Protein AF-A0A822D680-F1 (afdb_monomer_lite)

Sequence (109 aa):
TTGKYYCGGKLDGSQCQCCNDRCGPSTGCNCSGCMLLDVQKRQLPRGWLVNREGASARRSRVDPTKFYCGRIIMTREKQIHGYCGPTNGEQCIACQKLSEQQSRRYGEI

Secondary structure (DSSP, 8-state):
-------SSBPPSSPPTTS-SBBSTTT-B--HHHHHHHHHHTTPPTTEEE-TTS-EEEEPSS-TT-EE---EEE-TTS--EEESSTTT-PPPHHHHHHHHHIIIIITT-

pLDDT: mean 85.69, std 12.04, range [48.78, 97.38]

Radius of gyration: 13.47 Å; chains: 1; bounding box: 30×29×34 Å

Structure (mmCIF, N/CA/C/O backbone):
data_AF-A0A822D680-F1
#
_entry.id   AF-A0A822D680-F1
#
loop_
_atom_site.group_PDB
_atom_site.id
_atom_site.type_symbol
_atom_site.label_atom_id
_atom_site.label_alt_id
_atom_site.label_comp_id
_atom_site.label_asym_id
_atom_site.label_entity_id
_atom_site.label_seq_id
_atom_site.pdbx_PDB_ins_code
_atom_site.Cartn_x
_atom_site.Cartn_y
_atom_site.Cartn_z
_atom_site.occupancy
_atom_site.B_iso_or_equiv
_atom_site.auth_seq_id
_atom_site.auth_comp_id
_atom_site.auth_asym_id
_atom_site.auth_atom_id
_atom_site.pdbx_PDB_model_num
ATOM 1 N N . THR A 1 1 ? -14.815 1.890 -7.991 1.00 67.88 1 THR A N 1
ATOM 2 C CA . THR A 1 1 ? -14.228 2.179 -6.659 1.00 67.88 1 THR A CA 1
ATOM 3 C C . THR A 1 1 ? -12.911 1.419 -6.537 1.00 67.88 1 THR A C 1
ATOM 5 O O . THR A 1 1 ? -12.748 0.436 -7.244 1.00 67.88 1 THR A O 1
ATOM 8 N N . THR A 1 2 ? -11.949 1.849 -5.709 1.00 83.38 2 THR A N 1
ATOM 9 C CA . THR A 1 2 ? -10.629 1.172 -5.574 1.00 83.38 2 THR A CA 1
ATOM 10 C C . THR A 1 2 ? -10.678 -0.107 -4.725 1.00 83.38 2 THR A C 1
ATOM 12 O O . THR A 1 2 ? -9.690 -0.824 -4.612 1.00 83.38 2 THR A O 1
ATOM 15 N N . GLY A 1 3 ? -11.813 -0.385 -4.075 1.00 89.31 3 GLY A N 1
ATOM 16 C CA . GLY A 1 3 ? -11.975 -1.527 -3.170 1.00 89.31 3 GLY A CA 1
ATOM 17 C C . GLY A 1 3 ? -11.197 -1.412 -1.855 1.00 89.31 3 GLY A C 1
ATOM 18 O O . GLY A 1 3 ? -11.096 -2.400 -1.134 1.00 89.31 3 GLY A O 1
ATOM 19 N N . LYS A 1 4 ? -10.607 -0.252 -1.541 1.00 92.38 4 LYS A N 1
ATOM 20 C CA . LYS A 1 4 ? -9.924 -0.026 -0.260 1.00 92.38 4 LYS A CA 1
ATOM 21 C C . LYS A 1 4 ? -10.909 0.224 0.879 1.00 92.38 4 LYS A C 1
ATOM 23 O O . LYS A 1 4 ? -11.936 0.872 0.672 1.00 92.38 4 LYS A O 1
ATOM 28 N N . TYR A 1 5 ? -10.556 -0.224 2.081 1.00 94.88 5 TYR A N 1
ATOM 29 C CA . TYR A 1 5 ? -11.287 0.115 3.307 1.00 94.88 5 TYR A CA 1
ATOM 30 C C . TYR A 1 5 ? -10.956 1.527 3.781 1.00 94.88 5 TYR A C 1
ATOM 32 O O . TYR A 1 5 ? -9.806 1.946 3.708 1.00 94.88 5 TYR A O 1
ATOM 40 N N . TYR A 1 6 ? -11.939 2.251 4.318 1.00 94.12 6 TYR A N 1
ATOM 41 C CA . TYR A 1 6 ? -11.739 3.555 4.952 1.00 94.12 6 TYR A CA 1
ATOM 42 C C . TYR A 1 6 ? -12.731 3.737 6.103 1.00 94.12 6 TYR A C 1
ATOM 44 O O . TYR A 1 6 ? -13.912 3.454 5.932 1.00 94.12 6 TYR A O 1
ATOM 52 N N . CYS A 1 7 ? -12.273 4.244 7.249 1.00 94.56 7 CYS A N 1
ATOM 53 C CA . CYS A 1 7 ? -13.131 4.454 8.422 1.00 94.56 7 CYS A CA 1
ATOM 54 C C . CYS A 1 7 ? -13.615 5.902 8.606 1.00 94.56 7 CYS A C 1
ATOM 56 O O . CYS A 1 7 ? -14.403 6.167 9.506 1.00 94.56 7 CY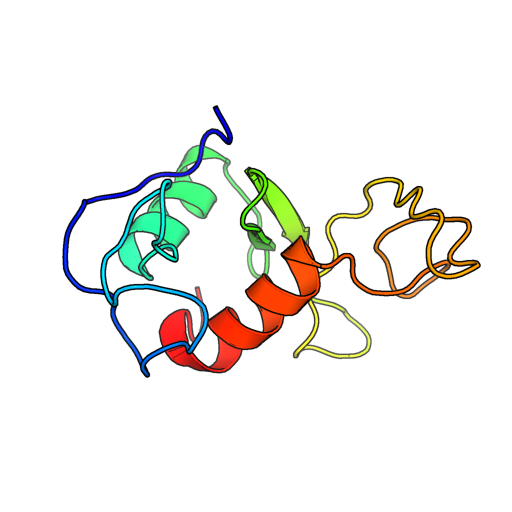S A O 1
ATOM 58 N N . GLY A 1 8 ? -13.108 6.866 7.829 1.00 92.31 8 GLY A N 1
ATOM 59 C CA . GLY A 1 8 ? -13.423 8.290 8.003 1.00 92.31 8 GLY A CA 1
ATOM 60 C C . GLY A 1 8 ? -12.768 8.953 9.222 1.00 92.31 8 GLY A C 1
ATOM 61 O O . GLY A 1 8 ? -12.851 10.175 9.352 1.00 92.31 8 GLY A O 1
ATOM 62 N N . GLY A 1 9 ? -12.120 8.183 10.104 1.00 92.12 9 GLY A N 1
ATOM 63 C CA . GLY A 1 9 ? -11.428 8.663 11.303 1.00 92.12 9 GLY A CA 1
ATOM 64 C C . GLY A 1 9 ? -10.125 9.412 11.007 1.00 92.12 9 GLY A C 1
ATOM 65 O O . GLY A 1 9 ? -9.728 9.560 9.851 1.00 92.12 9 GLY A O 1
ATOM 66 N N . LYS A 1 10 ? -9.455 9.891 12.060 1.00 91.12 10 LYS A N 1
ATOM 67 C CA . LYS A 1 10 ? -8.136 10.533 11.950 1.00 91.12 10 LYS A CA 1
ATOM 68 C C . LYS A 1 10 ? -7.084 9.514 11.492 1.00 91.12 10 LYS A C 1
ATOM 70 O O . LYS A 1 10 ? -7.173 8.341 11.854 1.00 91.12 10 LYS A O 1
ATOM 75 N N . LEU A 1 11 ? -6.119 9.942 10.680 1.00 90.25 11 LEU A N 1
ATOM 76 C CA . LEU A 1 11 ? -4.981 9.097 10.325 1.00 90.25 11 LEU A CA 1
ATOM 77 C C . LEU A 1 11 ? -4.079 8.873 11.541 1.00 90.25 11 LEU A C 1
ATOM 79 O O . LEU A 1 11 ? -3.864 9.762 12.360 1.00 90.25 11 LEU A O 1
ATOM 83 N N . ASP A 1 12 ? -3.544 7.664 11.630 1.00 88.06 12 ASP A N 1
ATOM 84 C CA . ASP A 1 12 ? -2.450 7.308 12.521 1.00 88.06 12 ASP A CA 1
ATOM 85 C C . ASP A 1 12 ? -1.093 7.627 11.866 1.00 88.06 12 ASP A C 1
ATOM 87 O O . ASP A 1 12 ? -0.975 7.745 10.640 1.00 88.06 12 ASP A O 1
ATOM 91 N N . GLY A 1 13 ? -0.056 7.803 12.685 1.00 81.62 13 GLY A N 1
ATOM 92 C CA . GLY A 1 13 ? 1.286 8.167 12.223 1.00 81.62 13 GLY A CA 1
ATOM 93 C C . GLY A 1 13 ? 1.462 9.652 11.890 1.00 81.62 13 GLY A C 1
ATOM 94 O O . GLY A 1 13 ? 0.628 10.496 12.218 1.00 81.62 13 GLY A O 1
ATOM 95 N N . SER A 1 14 ? 2.589 9.989 11.258 1.00 79.19 14 SER A N 1
ATOM 96 C CA . SER A 1 14 ? 2.908 11.384 10.934 1.00 79.19 14 SER A CA 1
ATOM 97 C C . SER A 1 14 ? 2.040 11.935 9.799 1.00 79.19 14 SER A C 1
ATOM 99 O O . SER A 1 14 ? 1.635 11.216 8.873 1.00 79.19 14 SER A O 1
ATOM 101 N N . GLN A 1 15 ? 1.761 13.241 9.863 1.00 73.94 15 GLN A N 1
ATOM 102 C CA . GLN A 1 15 ? 0.972 13.919 8.842 1.00 73.94 15 GLN A CA 1
ATOM 103 C C . GLN A 1 15 ? 1.656 13.823 7.476 1.00 73.94 15 GLN A C 1
ATOM 105 O O . GLN A 1 15 ? 2.862 14.027 7.308 1.00 73.94 15 GLN A O 1
ATOM 110 N N . CYS A 1 16 ? 0.850 13.481 6.477 1.00 75.56 16 CYS A N 1
ATOM 111 C CA . CYS A 1 16 ? 1.276 13.426 5.095 1.00 75.56 16 CYS A CA 1
ATOM 112 C C . CYS A 1 16 ? 0.854 14.722 4.397 1.00 75.56 16 CYS A C 1
ATOM 114 O O . CYS A 1 16 ? -0.284 15.148 4.545 1.00 75.56 16 CYS A O 1
ATOM 116 N N . GLN A 1 17 ? 1.716 15.324 3.575 1.00 78.94 17 GLN A N 1
ATOM 117 C CA . GLN A 1 17 ? 1.358 16.548 2.833 1.00 78.94 17 GLN A CA 1
ATOM 118 C C . GLN A 1 17 ? 0.370 16.305 1.676 1.00 78.94 17 GLN A C 1
ATOM 120 O O . GLN A 1 17 ? 0.037 17.222 0.938 1.00 78.94 17 GLN A O 1
ATOM 125 N N . CYS A 1 18 ? -0.093 15.067 1.483 1.00 77.12 18 CYS A N 1
ATOM 126 C CA . CYS A 1 18 ? -1.028 14.715 0.413 1.00 77.12 18 CYS A CA 1
ATOM 127 C C . CYS A 1 18 ? -2.427 14.346 0.908 1.00 77.12 18 CYS A C 1
ATOM 129 O O . CYS A 1 18 ? -3.214 13.814 0.127 1.00 77.12 18 CYS A O 1
ATOM 131 N N . CYS A 1 19 ? -2.722 14.581 2.191 1.00 82.69 19 CYS A N 1
ATOM 132 C CA . CYS A 1 19 ? -3.992 14.220 2.798 1.00 82.69 19 CYS A CA 1
ATOM 133 C C . CYS A 1 19 ? -4.472 15.236 3.840 1.00 82.69 19 CYS A C 1
ATOM 135 O O . CYS A 1 19 ? -3.666 15.910 4.470 1.00 82.69 19 CYS A O 1
ATOM 137 N N . ASN A 1 20 ? -5.784 15.305 4.073 1.00 85.69 20 ASN A N 1
ATOM 138 C CA . ASN A 1 20 ? -6.407 16.173 5.087 1.00 85.69 20 ASN A CA 1
ATOM 139 C C . ASN A 1 20 ? -6.438 15.550 6.500 1.00 85.69 20 ASN A C 1
ATOM 141 O O . ASN A 1 20 ? -7.380 15.772 7.258 1.00 85.69 20 ASN A O 1
ATOM 145 N N . ASP A 1 21 ? -5.450 14.714 6.825 1.00 87.56 21 ASP A N 1
ATOM 146 C CA . ASP A 1 21 ? -5.335 13.992 8.103 1.00 87.56 21 ASP A CA 1
ATOM 147 C C . ASP A 1 21 ? -6.505 13.038 8.446 1.00 87.56 21 ASP A C 1
ATOM 149 O O . ASP A 1 21 ? -6.636 12.571 9.578 1.00 87.56 21 ASP A O 1
ATOM 153 N N . ARG A 1 22 ? -7.363 12.700 7.469 1.00 91.62 22 ARG A N 1
ATOM 154 C CA . ARG A 1 22 ? -8.463 11.733 7.634 1.00 91.62 22 ARG A CA 1
ATOM 155 C C . ARG A 1 22 ? -8.293 10.502 6.754 1.00 91.62 22 ARG A C 1
ATOM 157 O O . ARG A 1 22 ? -7.735 10.564 5.661 1.00 91.62 22 ARG A O 1
ATOM 164 N N . CYS A 1 23 ? -8.797 9.369 7.230 1.00 92.81 23 CYS A N 1
ATOM 165 C CA . CYS A 1 23 ? -8.833 8.120 6.488 1.00 92.81 23 CYS A CA 1
ATOM 166 C C . CYS A 1 23 ? -10.006 8.122 5.498 1.00 92.81 23 CYS A C 1
ATOM 168 O O . CYS A 1 23 ? -11.146 7.916 5.911 1.00 92.81 23 CYS A O 1
ATOM 170 N N . GLY A 1 24 ? -9.767 8.305 4.197 1.00 90.00 24 GLY A N 1
ATOM 171 C CA . GLY A 1 24 ? -10.866 8.392 3.225 1.00 90.00 24 GLY A CA 1
ATOM 172 C C . GLY A 1 24 ? -10.443 8.438 1.753 1.00 90.00 24 GLY A C 1
ATOM 173 O O . GLY A 1 24 ? -9.311 8.789 1.458 1.00 90.00 24 GLY A O 1
ATOM 174 N N . PRO A 1 25 ? -11.339 8.115 0.806 1.00 81.75 25 PRO A N 1
ATOM 175 C CA . PRO A 1 25 ? -11.004 8.003 -0.618 1.00 81.75 25 PRO A CA 1
ATOM 176 C C . PRO A 1 25 ? -10.861 9.346 -1.355 1.00 81.75 25 PRO A C 1
ATOM 178 O O . PRO A 1 25 ? -10.202 9.401 -2.388 1.00 81.75 25 PRO A O 1
ATOM 181 N N . SER A 1 26 ? -11.489 10.414 -0.860 1.00 71.19 26 SER A N 1
ATOM 182 C CA . SER A 1 26 ? -11.571 11.718 -1.535 1.00 71.19 26 SER A CA 1
ATOM 183 C C . SER A 1 26 ? -10.296 12.548 -1.382 1.00 71.19 26 SER A C 1
ATOM 185 O O . SER A 1 26 ? -9.827 13.152 -2.341 1.00 71.19 26 SER A O 1
ATOM 187 N N . THR A 1 27 ? -9.718 12.557 -0.185 1.00 65.31 27 THR A N 1
ATOM 188 C CA . THR A 1 27 ? -8.527 13.356 0.159 1.00 65.31 27 THR A CA 1
ATOM 189 C C . THR A 1 27 ? -7.665 12.680 1.226 1.00 65.31 27 THR A C 1
ATOM 191 O O . THR A 1 27 ? -6.728 13.280 1.742 1.00 65.31 27 THR A O 1
ATOM 194 N N . GLY A 1 28 ? -7.983 11.440 1.595 1.00 68.06 28 GLY A N 1
ATOM 195 C CA . GLY A 1 28 ? -7.377 10.747 2.718 1.00 68.06 28 GLY A CA 1
ATOM 196 C C . GLY A 1 28 ? -6.412 9.646 2.298 1.00 68.06 28 GLY A C 1
ATOM 197 O O . GLY A 1 28 ? -6.567 8.975 1.278 1.00 68.06 28 GLY A O 1
ATOM 198 N N . CYS A 1 29 ? -5.397 9.415 3.124 1.00 87.44 29 CYS A N 1
ATOM 199 C CA . CYS A 1 29 ? -4.686 8.144 3.067 1.00 87.44 29 CYS A CA 1
ATOM 200 C C . CYS A 1 29 ? -5.543 7.051 3.705 1.00 87.44 29 CYS A C 1
ATOM 202 O O . CYS A 1 29 ? -6.633 7.291 4.218 1.00 87.44 29 CYS A O 1
ATOM 204 N N . ASN A 1 30 ? -5.038 5.829 3.689 1.00 92.12 30 ASN A N 1
ATOM 205 C CA . ASN A 1 30 ? -5.586 4.775 4.514 1.00 92.12 30 ASN A CA 1
ATOM 206 C C . ASN A 1 30 ? -4.925 4.811 5.901 1.00 92.12 30 ASN A C 1
ATOM 208 O O . ASN A 1 30 ? -3.722 5.069 5.970 1.00 92.12 30 ASN A O 1
ATOM 212 N N . CYS A 1 31 ? -5.679 4.596 6.985 1.00 93.56 31 CYS A N 1
ATOM 213 C CA . CYS A 1 31 ? -5.077 4.376 8.306 1.00 93.56 31 CYS A CA 1
ATOM 214 C C . CYS A 1 31 ? -4.495 2.956 8.407 1.00 93.56 31 CYS A C 1
ATOM 216 O O . CYS A 1 31 ? -4.820 2.099 7.580 1.00 93.56 31 CYS A O 1
ATOM 218 N N . SER A 1 32 ? -3.658 2.689 9.411 1.00 94.38 32 SER A N 1
ATOM 219 C CA . SER A 1 32 ? -3.037 1.372 9.608 1.00 94.38 32 SER A CA 1
ATOM 220 C C . SER A 1 32 ? -4.081 0.267 9.817 1.00 94.38 32 SER A C 1
ATOM 222 O O . SER A 1 32 ? -4.011 -0.770 9.162 1.00 94.38 32 SER A O 1
ATOM 224 N N . GLY A 1 33 ? -5.136 0.525 10.598 1.00 95.50 33 GLY A N 1
ATOM 225 C CA . GLY A 1 33 ? -6.220 -0.440 10.815 1.00 95.50 33 GLY A CA 1
ATOM 226 C C . GLY A 1 33 ? -6.996 -0.784 9.539 1.00 95.50 33 GLY A C 1
ATOM 227 O O . GLY A 1 33 ? -7.306 -1.945 9.283 1.00 95.50 33 GLY A O 1
ATOM 228 N N . CYS A 1 34 ? -7.265 0.202 8.682 1.00 95.94 34 CYS A N 1
ATOM 229 C CA . CYS A 1 34 ? -7.922 -0.065 7.403 1.00 95.94 34 CYS A CA 1
ATOM 230 C C . CYS A 1 34 ? -6.970 -0.715 6.380 1.00 95.94 34 CYS A C 1
ATOM 232 O O . CYS A 1 34 ? -7.432 -1.508 5.560 1.00 95.94 34 CYS A O 1
ATOM 234 N N . MET A 1 35 ? -5.658 -0.457 6.459 1.00 96.12 35 MET A N 1
ATOM 235 C CA . MET A 1 35 ? -4.662 -1.192 5.672 1.00 96.12 35 MET A CA 1
ATOM 236 C C . MET A 1 35 ? -4.603 -2.663 6.098 1.00 96.12 35 MET A C 1
ATOM 238 O O . MET A 1 35 ? -4.556 -3.551 5.250 1.00 96.12 35 MET A O 1
ATOM 242 N N . LEU A 1 36 ? -4.671 -2.940 7.402 1.00 96.12 36 LEU A N 1
ATOM 243 C CA . LEU A 1 36 ? -4.744 -4.304 7.919 1.00 96.12 36 LEU A CA 1
ATOM 244 C C . LEU A 1 36 ? -5.995 -5.031 7.404 1.00 96.12 36 LEU A C 1
ATOM 246 O O . LEU A 1 36 ? -5.894 -6.169 6.949 1.00 96.12 36 LEU A O 1
ATOM 250 N N . LEU A 1 37 ? -7.157 -4.368 7.391 1.00 96.62 37 LEU A N 1
ATOM 251 C CA . LEU A 1 37 ? -8.371 -4.924 6.780 1.00 96.62 37 LEU A CA 1
ATOM 252 C C . LEU A 1 37 ? -8.188 -5.196 5.284 1.00 96.62 37 LEU A C 1
ATOM 254 O O . LEU A 1 37 ? -8.624 -6.237 4.791 1.00 96.62 37 LEU A O 1
ATOM 258 N N . ASP A 1 38 ? -7.522 -4.291 4.562 1.00 96.75 38 ASP A N 1
ATOM 259 C CA . ASP A 1 38 ? -7.212 -4.472 3.147 1.00 96.75 38 ASP A CA 1
ATOM 260 C C . ASP A 1 38 ? -6.376 -5.735 2.899 1.00 96.75 38 ASP A C 1
ATOM 262 O O . ASP A 1 38 ? -6.690 -6.484 1.969 1.00 96.75 38 ASP A O 1
ATOM 266 N N . VAL A 1 39 ? -5.353 -5.969 3.729 1.00 96.94 39 VAL A N 1
ATOM 267 C CA . VAL A 1 39 ? -4.474 -7.149 3.696 1.00 96.94 39 VAL A CA 1
ATOM 268 C C . VAL A 1 39 ? -5.247 -8.419 4.047 1.00 96.94 39 VAL A C 1
ATOM 270 O O . VAL A 1 39 ? -5.213 -9.383 3.284 1.00 96.94 39 VAL A O 1
ATOM 273 N N . GLN A 1 40 ? -5.996 -8.411 5.152 1.00 96.75 40 GLN A N 1
ATOM 274 C CA . GLN A 1 40 ? -6.739 -9.575 5.642 1.00 96.75 40 GLN A CA 1
ATOM 275 C C . GLN A 1 40 ? -7.834 -10.015 4.669 1.00 96.75 40 GLN A C 1
ATOM 277 O O . GLN A 1 40 ? -7.939 -11.192 4.336 1.00 96.75 40 GLN A O 1
ATOM 282 N N . LYS A 1 41 ? -8.645 -9.077 4.168 1.00 97.38 41 LYS A N 1
ATOM 283 C CA . LYS A 1 41 ? -9.779 -9.400 3.288 1.00 97.38 41 LYS A CA 1
ATOM 284 C C . LYS A 1 41 ? -9.342 -9.867 1.905 1.00 97.38 41 LYS A C 1
ATOM 286 O O . LYS A 1 41 ? -10.064 -10.628 1.270 1.00 97.38 41 LYS A O 1
ATOM 291 N N . ARG A 1 42 ? -8.157 -9.446 1.459 1.00 95.94 42 ARG A N 1
ATOM 292 C CA . ARG A 1 42 ? -7.516 -9.939 0.233 1.00 95.94 42 ARG A CA 1
ATOM 293 C C . ARG A 1 42 ? -6.630 -11.163 0.465 1.00 95.94 42 ARG A C 1
ATOM 295 O O . ARG A 1 42 ? -6.095 -11.682 -0.508 1.00 95.94 42 ARG A O 1
ATOM 302 N N . GLN A 1 43 ? -6.467 -11.600 1.717 1.00 97.25 43 GLN A N 1
ATOM 303 C CA . GLN A 1 43 ? -5.605 -12.718 2.108 1.00 97.25 43 GLN A CA 1
ATOM 304 C C . GLN A 1 43 ? -4.172 -12.553 1.575 1.00 97.25 43 GLN A C 1
ATOM 306 O O . GLN A 1 43 ? -3.574 -13.483 1.034 1.00 97.25 43 GLN A O 1
ATOM 311 N N . LEU A 1 44 ? -3.628 -11.333 1.671 1.00 96.25 44 LEU A N 1
ATOM 312 C CA . LEU A 1 44 ? -2.300 -11.051 1.133 1.00 96.25 44 LEU A CA 1
ATOM 313 C C . LEU A 1 44 ? -1.201 -11.647 2.030 1.00 96.25 44 LEU A C 1
ATOM 315 O O . LEU A 1 44 ? -1.319 -11.593 3.256 1.00 96.25 44 LEU A O 1
ATOM 319 N N . PRO A 1 45 ? -0.105 -12.174 1.449 1.00 94.94 45 PRO A N 1
ATOM 320 C CA . PRO A 1 45 ? 1.027 -12.666 2.229 1.00 94.94 45 PRO A CA 1
ATOM 321 C C . PRO A 1 45 ? 1.718 -11.551 3.024 1.00 94.94 45 PRO A C 1
ATOM 323 O O . PRO A 1 45 ? 1.627 -10.372 2.677 1.00 94.94 45 PRO A O 1
ATOM 326 N N . ARG A 1 46 ? 2.515 -11.923 4.034 1.00 91.12 46 ARG A N 1
ATOM 327 C CA . ARG A 1 46 ? 3.338 -10.962 4.788 1.00 91.12 46 ARG A CA 1
ATOM 328 C C . ARG A 1 46 ? 4.201 -10.111 3.849 1.00 91.12 46 ARG A C 1
ATOM 330 O O . ARG A 1 46 ? 4.815 -10.623 2.909 1.00 91.12 46 ARG A O 1
ATOM 337 N N . GLY A 1 47 ? 4.268 -8.809 4.126 1.00 91.38 47 GLY A N 1
ATOM 338 C CA . GLY A 1 47 ? 5.023 -7.851 3.315 1.00 91.38 47 GLY A CA 1
ATOM 339 C C . GLY A 1 47 ? 4.303 -7.401 2.040 1.00 91.38 47 GLY A C 1
ATOM 340 O O . GLY A 1 47 ? 4.926 -6.775 1.180 1.00 91.38 47 GLY A O 1
ATOM 341 N N . TRP A 1 48 ? 3.012 -7.701 1.902 1.00 96.00 48 TRP A N 1
ATOM 342 C CA . TRP A 1 48 ? 2.146 -7.125 0.879 1.00 96.00 48 TRP A CA 1
ATOM 343 C C . TRP A 1 48 ? 1.196 -6.106 1.488 1.00 96.00 48 TRP A C 1
ATOM 345 O O . TRP A 1 48 ? 0.688 -6.297 2.584 1.00 96.00 48 TRP A O 1
ATOM 355 N N . LEU A 1 49 ? 0.923 -5.044 0.736 1.00 96.56 49 LEU A N 1
ATOM 356 C CA . LEU A 1 49 ? -0.002 -3.973 1.105 1.00 96.56 49 LEU A CA 1
ATOM 357 C C . LEU A 1 49 ? -0.812 -3.546 -0.115 1.00 96.56 49 LEU A C 1
ATOM 359 O O . LEU A 1 49 ? -0.603 -4.050 -1.217 1.00 96.56 49 LEU A O 1
ATOM 363 N N . VAL A 1 50 ? -1.724 -2.591 0.056 1.00 95.94 50 VAL A N 1
ATOM 364 C CA . VAL A 1 50 ? -2.607 -2.122 -1.020 1.00 95.94 50 VAL A CA 1
ATOM 365 C C . VAL A 1 50 ? -2.394 -0.634 -1.276 1.00 95.94 50 VAL A C 1
ATOM 367 O O . VAL A 1 50 ? -2.711 0.205 -0.431 1.00 95.94 50 VAL A O 1
ATOM 370 N N . ASN A 1 51 ? -1.888 -0.283 -2.458 1.00 93.31 51 ASN A N 1
ATOM 371 C CA . ASN A 1 51 ? -1.621 1.114 -2.816 1.00 93.31 51 ASN A CA 1
ATOM 372 C C . ASN A 1 51 ? -2.914 1.918 -3.025 1.00 93.31 51 ASN A C 1
ATOM 374 O O . ASN A 1 51 ? -3.997 1.349 -3.084 1.00 93.31 51 ASN A O 1
ATOM 378 N N . ARG A 1 52 ? -2.818 3.246 -3.181 1.00 89.00 52 ARG A N 1
ATOM 379 C CA . ARG A 1 52 ? -3.989 4.146 -3.293 1.00 89.00 52 ARG A CA 1
ATOM 380 C C . ARG A 1 52 ? -4.964 3.830 -4.438 1.00 89.00 52 ARG A C 1
ATOM 382 O O . ARG A 1 52 ? -6.109 4.255 -4.370 1.00 89.00 52 ARG A O 1
ATOM 389 N N . GLU A 1 53 ? -4.528 3.099 -5.460 1.00 90.62 53 GLU A N 1
ATOM 390 C CA . GLU A 1 53 ? -5.373 2.678 -6.586 1.00 90.62 53 GLU A CA 1
ATOM 391 C C . GLU A 1 53 ? -6.075 1.335 -6.334 1.00 90.62 53 GLU A C 1
ATOM 393 O O . GLU A 1 53 ? -6.849 0.884 -7.171 1.00 90.62 53 GLU A O 1
ATOM 398 N N . GLY A 1 54 ? -5.842 0.701 -5.181 1.00 92.88 54 GLY A N 1
ATOM 399 C CA . GLY A 1 54 ? -6.449 -0.581 -4.824 1.00 92.88 54 GLY A CA 1
ATOM 400 C C . GLY A 1 54 ? -5.647 -1.802 -5.264 1.00 92.88 54 GLY A C 1
ATOM 401 O O . GLY A 1 54 ? -6.090 -2.928 -5.043 1.00 92.88 54 GLY A O 1
ATOM 402 N N . ALA A 1 55 ? -4.466 -1.605 -5.855 1.00 94.56 55 ALA A N 1
ATOM 403 C CA . ALA A 1 55 ? -3.627 -2.705 -6.305 1.00 94.56 55 ALA A CA 1
ATOM 404 C C . ALA A 1 55 ? -2.765 -3.246 -5.161 1.00 94.56 55 ALA A C 1
ATOM 406 O O . ALA A 1 55 ? -2.097 -2.483 -4.452 1.00 94.56 55 ALA A O 1
ATOM 407 N N . SER A 1 56 ? -2.737 -4.573 -5.040 1.00 96.31 56 SER A N 1
ATOM 408 C CA . SER A 1 56 ? -1.790 -5.283 -4.188 1.00 96.31 56 SER A CA 1
ATOM 409 C C . SER A 1 56 ? -0.365 -4.969 -4.637 1.00 96.31 56 SER A C 1
ATOM 411 O O . SER A 1 56 ? -0.038 -5.039 -5.822 1.00 96.31 56 SER A O 1
ATOM 413 N N . ALA A 1 57 ? 0.482 -4.599 -3.690 1.00 95.81 57 ALA A N 1
ATOM 414 C CA . ALA A 1 57 ? 1.858 -4.224 -3.919 1.00 95.81 57 ALA A CA 1
ATOM 415 C C . ALA A 1 57 ? 2.751 -4.965 -2.935 1.00 95.81 57 ALA A C 1
ATOM 417 O O . ALA A 1 57 ? 2.498 -5.003 -1.731 1.00 95.81 57 ALA A O 1
ATOM 418 N N . ARG A 1 58 ? 3.814 -5.549 -3.468 1.00 95.19 58 ARG A N 1
ATOM 419 C CA . ARG A 1 58 ? 4.758 -6.366 -2.726 1.00 95.19 58 ARG A CA 1
ATOM 420 C C . ARG A 1 58 ? 5.955 -5.524 -2.306 1.00 95.19 58 ARG A C 1
ATOM 422 O O . ARG A 1 58 ? 6.481 -4.766 -3.123 1.00 95.19 58 ARG A O 1
ATOM 429 N N . ARG A 1 59 ? 6.426 -5.709 -1.073 1.00 94.06 59 ARG A N 1
ATOM 430 C CA . ARG A 1 59 ? 7.716 -5.182 -0.616 1.00 94.06 59 ARG A CA 1
ATOM 431 C C . ARG A 1 59 ? 8.856 -5.735 -1.477 1.00 94.06 59 ARG A C 1
ATOM 433 O O . ARG A 1 59 ? 8.905 -6.936 -1.764 1.00 94.06 59 ARG A O 1
ATOM 440 N N . SER A 1 60 ? 9.767 -4.868 -1.904 1.00 92.12 60 SER A N 1
ATOM 441 C CA . SER A 1 60 ? 10.938 -5.271 -2.679 1.00 92.12 60 SER A CA 1
ATOM 442 C C . SER A 1 60 ? 11.801 -6.251 -1.897 1.00 92.12 60 SER A C 1
ATOM 444 O O . SER A 1 60 ? 11.962 -6.122 -0.684 1.00 92.12 60 SER A O 1
ATOM 446 N N . ARG A 1 61 ? 12.430 -7.182 -2.616 1.00 89.38 61 ARG A N 1
ATOM 447 C CA . ARG A 1 61 ? 13.530 -7.991 -2.074 1.00 89.38 61 ARG A CA 1
ATOM 448 C C . ARG A 1 61 ? 14.879 -7.265 -2.122 1.00 89.38 61 ARG A C 1
ATOM 450 O O . ARG A 1 61 ? 15.779 -7.660 -1.399 1.00 89.38 61 ARG A O 1
ATOM 457 N N . VAL A 1 62 ? 15.008 -6.248 -2.979 1.00 89.06 62 VAL A N 1
ATOM 458 C CA . VAL A 1 62 ? 16.258 -5.495 -3.191 1.00 89.06 62 VAL A CA 1
ATOM 459 C C . VAL A 1 62 ? 16.323 -4.272 -2.275 1.00 89.06 62 VAL A C 1
ATOM 461 O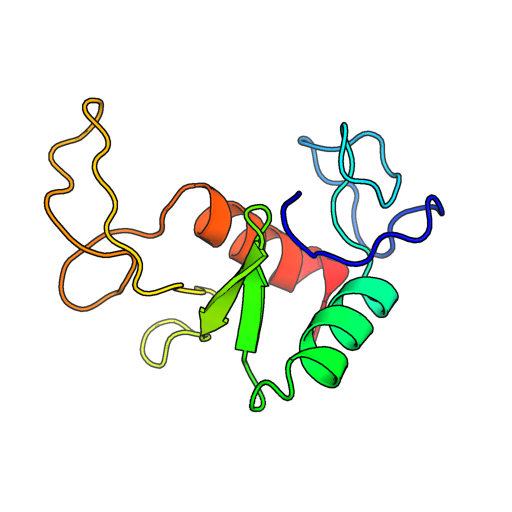 O . VAL A 1 62 ? 17.338 -4.028 -1.642 1.00 89.06 62 VAL A O 1
ATOM 464 N N . ASP A 1 63 ? 15.219 -3.531 -2.176 1.00 90.75 63 ASP A N 1
ATOM 465 C CA . ASP A 1 63 ? 15.095 -2.332 -1.337 1.00 90.75 63 ASP A CA 1
ATOM 466 C C . ASP A 1 63 ? 13.822 -2.434 -0.476 1.00 90.75 63 ASP A C 1
ATOM 468 O O . ASP A 1 63 ? 12.734 -2.090 -0.953 1.00 90.75 63 ASP A O 1
ATOM 472 N N . PRO A 1 64 ? 13.912 -2.922 0.777 1.00 89.69 64 PRO A N 1
ATOM 473 C CA . PRO A 1 64 ? 12.749 -3.168 1.635 1.00 89.69 64 PRO A CA 1
ATOM 474 C C . PRO A 1 64 ? 11.877 -1.937 1.928 1.00 89.69 64 PRO A C 1
ATOM 476 O O . PRO A 1 64 ? 10.766 -2.097 2.434 1.00 89.69 64 PRO A O 1
ATOM 479 N N . THR A 1 65 ? 12.343 -0.725 1.606 1.00 90.75 65 THR A N 1
ATOM 480 C CA . THR A 1 65 ? 11.561 0.516 1.724 1.00 90.75 65 THR A CA 1
ATOM 481 C C . THR A 1 65 ? 10.586 0.712 0.553 1.00 90.75 65 THR A C 1
ATOM 483 O O . THR A 1 65 ? 9.629 1.491 0.631 1.00 90.75 65 THR A O 1
ATOM 486 N N . LYS A 1 66 ? 10.779 -0.032 -0.543 1.00 92.69 66 LYS A N 1
ATOM 487 C CA . LYS A 1 66 ? 10.005 0.092 -1.779 1.00 92.69 66 LYS A CA 1
ATOM 488 C C . LYS A 1 66 ? 8.931 -0.978 -1.918 1.00 92.69 66 LYS A C 1
ATOM 490 O O . LYS A 1 66 ? 9.150 -2.153 -1.628 1.00 92.69 66 LYS A O 1
ATOM 495 N N . PHE A 1 67 ? 7.770 -0.569 -2.427 1.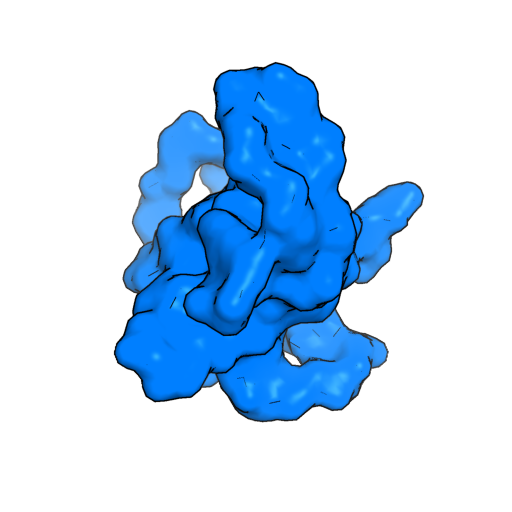00 94.50 67 PHE A N 1
ATOM 496 C CA . PHE A 1 67 ? 6.665 -1.454 -2.799 1.00 94.50 67 PHE A CA 1
ATOM 497 C C . PHE A 1 67 ? 6.376 -1.370 -4.292 1.00 94.50 67 PHE A C 1
ATOM 499 O O . PHE A 1 67 ? 6.443 -0.294 -4.882 1.00 94.50 67 PHE A O 1
ATOM 506 N N . TYR A 1 68 ? 5.993 -2.495 -4.891 1.00 94.56 68 TYR A N 1
ATOM 507 C CA . TYR A 1 68 ? 5.768 -2.613 -6.329 1.00 94.56 68 TYR A CA 1
ATOM 508 C C . TYR A 1 68 ? 4.510 -3.428 -6.615 1.00 94.56 68 TYR A C 1
ATOM 510 O O . TYR A 1 68 ? 4.337 -4.510 -6.058 1.00 94.56 68 TYR A O 1
ATOM 518 N N . CYS A 1 69 ? 3.622 -2.915 -7.470 1.00 94.31 69 CYS A N 1
ATOM 519 C CA . CYS A 1 69 ? 2.358 -3.587 -7.803 1.00 94.31 69 CYS A CA 1
ATOM 520 C C . CYS A 1 69 ? 2.411 -4.427 -9.083 1.00 94.31 69 CYS A C 1
ATOM 522 O O . CYS A 1 69 ? 1.422 -5.068 -9.417 1.00 94.31 69 CYS A O 1
ATOM 524 N N . GLY A 1 70 ? 3.519 -4.395 -9.829 1.00 91.50 70 GLY A N 1
ATOM 525 C CA . GLY A 1 70 ? 3.689 -5.180 -11.052 1.00 91.50 70 GLY A CA 1
ATOM 526 C C . GLY A 1 70 ? 2.746 -4.808 -12.197 1.00 91.50 70 GLY A C 1
ATOM 527 O O . GLY A 1 70 ? 2.775 -5.474 -13.219 1.00 91.50 70 GLY A O 1
ATOM 528 N N . ARG A 1 71 ? 1.905 -3.774 -12.061 1.00 90.56 71 ARG A N 1
ATOM 529 C CA . ARG A 1 71 ? 1.025 -3.307 -13.143 1.00 90.56 71 ARG A CA 1
ATOM 530 C C . ARG A 1 71 ? 1.818 -2.555 -14.204 1.00 90.56 71 ARG A C 1
ATOM 532 O O . ARG A 1 71 ? 2.806 -1.897 -13.878 1.00 90.56 71 ARG A O 1
ATOM 539 N N . ILE A 1 72 ? 1.340 -2.614 -15.445 1.00 85.44 72 ILE A N 1
ATOM 540 C CA . ILE A 1 72 ? 1.859 -1.814 -16.558 1.00 85.44 72 ILE A CA 1
ATOM 541 C C . ILE A 1 72 ? 1.696 -0.328 -16.214 1.00 85.44 72 ILE A C 1
ATOM 543 O O . ILE A 1 72 ? 0.606 0.107 -15.835 1.00 85.44 72 ILE A O 1
ATOM 547 N N . ILE A 1 73 ? 2.775 0.442 -16.340 1.00 77.06 73 ILE A N 1
ATOM 548 C CA . ILE A 1 73 ? 2.763 1.895 -16.189 1.00 77.06 73 ILE A CA 1
ATOM 549 C C . ILE A 1 73 ? 2.974 2.489 -17.581 1.00 77.06 73 ILE A C 1
ATOM 551 O O . ILE A 1 73 ? 4.056 2.394 -18.143 1.00 77.06 73 ILE A O 1
ATOM 555 N N . MET A 1 74 ? 1.929 3.087 -18.149 1.00 61.62 74 MET A N 1
ATOM 556 C CA . MET A 1 74 ? 1.996 3.800 -19.430 1.00 61.62 74 MET A CA 1
ATOM 557 C C . MET A 1 74 ? 1.880 5.298 -19.154 1.00 61.62 74 MET A C 1
ATOM 559 O O . MET A 1 74 ? 0.838 5.903 -19.393 1.00 61.62 74 MET A O 1
ATOM 563 N N . THR A 1 75 ? 2.913 5.910 -18.576 1.00 56.09 75 THR A N 1
ATOM 564 C CA . THR A 1 75 ? 2.932 7.370 -18.397 1.00 56.09 75 THR A CA 1
ATOM 565 C C . THR A 1 75 ? 3.605 8.023 -19.594 1.00 56.09 75 THR A C 1
ATOM 567 O O . THR A 1 75 ? 4.768 7.747 -19.861 1.00 56.09 75 THR A O 1
ATOM 570 N N . ARG A 1 76 ? 2.900 8.928 -20.288 1.00 52.59 76 ARG A N 1
ATOM 571 C CA . ARG A 1 76 ? 3.461 9.737 -21.391 1.00 52.59 76 ARG A CA 1
ATOM 572 C C . ARG A 1 76 ? 4.569 10.707 -20.941 1.00 52.59 76 ARG A C 1
ATOM 574 O O . ARG A 1 76 ? 5.298 11.212 -21.781 1.00 52.59 76 ARG A O 1
ATOM 581 N N . GLU A 1 77 ? 4.683 10.976 -19.640 1.00 53.88 77 GLU A N 1
ATOM 582 C CA . GLU A 1 77 ? 5.506 12.065 -19.083 1.00 53.88 77 GLU A CA 1
ATOM 583 C C . GLU A 1 77 ? 6.969 11.696 -18.806 1.00 53.88 77 GLU A C 1
ATOM 585 O O . GLU A 1 77 ? 7.809 12.576 -18.646 1.00 53.88 77 GLU A O 1
ATOM 590 N N . LYS A 1 78 ? 7.305 10.407 -18.771 1.00 48.91 78 LYS A N 1
ATOM 591 C CA . LYS A 1 78 ? 8.684 9.910 -18.698 1.00 48.91 78 LYS A CA 1
ATOM 592 C C . LYS A 1 78 ? 8.725 8.600 -19.467 1.00 48.91 78 LYS A C 1
ATOM 594 O O . LYS A 1 78 ? 7.764 7.845 -19.378 1.00 48.91 78 LYS A O 1
ATOM 599 N N . GLN A 1 79 ? 9.810 8.330 -20.189 1.00 48.78 79 GLN A N 1
ATOM 600 C CA . GLN A 1 79 ? 10.077 7.111 -20.973 1.00 48.78 79 GLN A CA 1
ATOM 601 C C . GLN A 1 79 ? 10.156 5.829 -20.108 1.00 48.78 79 GLN A C 1
ATOM 603 O O . GLN A 1 79 ? 11.087 5.039 -20.212 1.00 48.78 79 GLN A O 1
ATOM 608 N N . ILE A 1 80 ? 9.200 5.613 -19.209 1.00 53.94 80 ILE A N 1
ATOM 609 C CA . ILE A 1 80 ? 9.082 4.430 -18.368 1.00 53.94 80 ILE A CA 1
ATOM 610 C C . ILE A 1 80 ? 8.182 3.469 -19.143 1.00 53.94 80 ILE A C 1
ATOM 612 O O . ILE A 1 80 ? 6.982 3.377 -18.906 1.00 53.94 80 ILE A O 1
ATOM 616 N N . HIS A 1 81 ? 8.754 2.808 -20.146 1.00 55.25 81 HIS A N 1
ATOM 617 C CA . HIS A 1 81 ? 8.091 1.710 -20.838 1.00 55.25 81 HIS A CA 1
ATOM 618 C C . HIS A 1 81 ? 8.217 0.467 -19.957 1.00 55.25 81 HIS A C 1
ATOM 620 O O . HIS A 1 81 ? 9.295 -0.115 -19.883 1.00 55.25 81 HIS A O 1
ATOM 626 N N . GLY A 1 82 ? 7.152 0.063 -19.261 1.00 76.69 82 GLY A N 1
ATOM 627 C CA . GLY A 1 82 ? 7.197 -1.205 -18.536 1.00 76.69 82 GLY A CA 1
ATOM 628 C C . GLY A 1 82 ? 6.233 -1.338 -17.370 1.00 76.69 82 GLY A C 1
ATOM 629 O O . GLY A 1 82 ? 5.089 -0.884 -17.402 1.00 76.69 82 GLY A O 1
ATOM 630 N N . TYR A 1 83 ? 6.707 -2.031 -16.341 1.00 86.81 83 TYR A N 1
ATOM 631 C CA . TYR A 1 83 ? 5.922 -2.453 -15.190 1.00 86.81 83 TYR A CA 1
ATOM 632 C C . TYR A 1 83 ? 6.380 -1.731 -13.928 1.00 86.81 83 TYR A C 1
ATOM 634 O O . TYR A 1 83 ? 7.548 -1.388 -13.776 1.00 86.81 83 TYR A O 1
ATOM 642 N N . CYS A 1 84 ? 5.476 -1.574 -12.967 1.00 90.06 84 CYS A N 1
ATOM 643 C CA . CYS A 1 84 ? 5.839 -1.168 -11.618 1.00 90.06 84 CYS A CA 1
ATOM 644 C C . CYS A 1 84 ? 6.630 -2.290 -10.939 1.00 90.06 84 CYS A C 1
ATOM 646 O O . CYS A 1 84 ? 6.029 -3.160 -10.308 1.00 90.06 84 CYS A O 1
ATOM 648 N N . GLY A 1 85 ? 7.957 -2.289 -11.054 1.00 86.31 85 GLY A N 1
ATOM 649 C CA . GLY A 1 85 ? 8.778 -3.358 -10.494 1.00 86.31 85 GLY A CA 1
ATOM 650 C C . GLY A 1 85 ? 10.271 -3.206 -10.783 1.00 86.31 85 GLY A C 1
ATOM 651 O O . GLY A 1 85 ? 10.636 -2.856 -11.898 1.00 86.31 85 GLY A O 1
ATOM 652 N N . PRO A 1 86 ? 11.146 -3.581 -9.832 1.00 73.81 86 PRO A N 1
ATOM 653 C CA . PRO A 1 86 ? 12.584 -3.295 -9.878 1.00 73.81 86 PRO A CA 1
ATOM 654 C C . PRO A 1 86 ? 13.326 -3.965 -11.043 1.00 73.81 86 PRO A C 1
ATOM 656 O O . PRO A 1 86 ? 14.475 -3.633 -11.301 1.00 73.81 86 PRO A O 1
ATOM 659 N N . THR A 1 87 ? 12.698 -4.926 -11.724 1.00 67.31 87 THR A N 1
ATOM 660 C CA . THR A 1 87 ? 13.3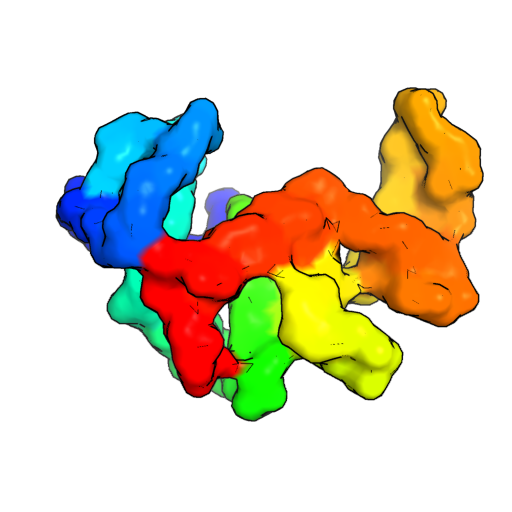05 -5.669 -12.830 1.00 67.3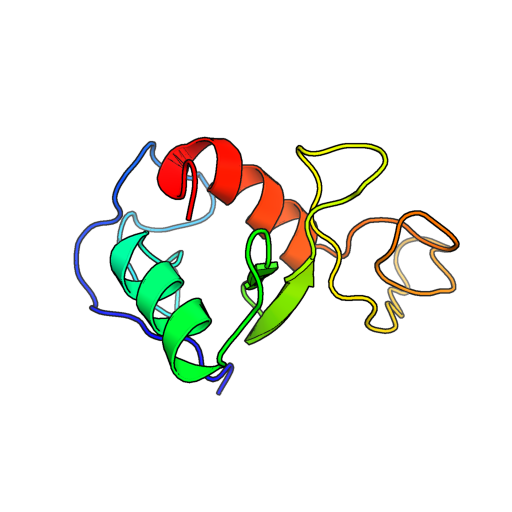1 87 THR A CA 1
ATOM 661 C C . THR A 1 87 ? 13.150 -4.963 -14.176 1.00 67.31 87 THR A C 1
ATOM 663 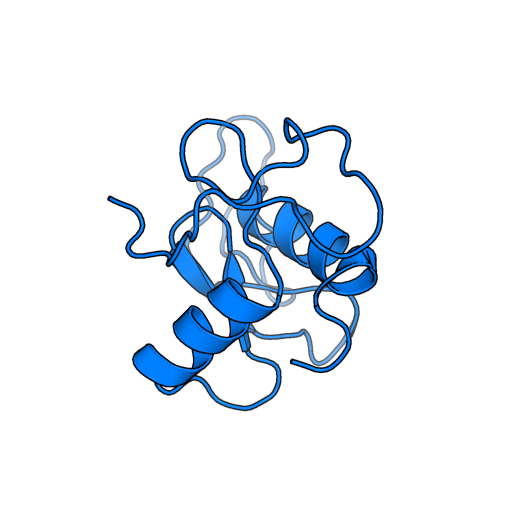O O . THR A 1 87 ? 13.976 -5.216 -15.034 1.00 67.31 87 THR A O 1
ATOM 666 N N . ASN A 1 88 ? 12.140 -4.100 -14.379 1.00 61.34 88 ASN A N 1
ATOM 667 C CA . ASN A 1 88 ? 11.858 -3.459 -15.681 1.00 61.34 88 ASN A CA 1
ATOM 668 C C . ASN A 1 88 ? 11.020 -2.158 -15.562 1.00 61.34 88 ASN A C 1
ATOM 670 O O . ASN A 1 88 ? 10.220 -1.845 -16.445 1.00 61.34 88 ASN A O 1
ATOM 674 N N . GLY A 1 89 ? 11.137 -1.410 -14.459 1.00 67.81 89 GLY A N 1
ATOM 675 C CA . GLY A 1 89 ? 10.504 -0.095 -14.336 1.00 67.81 89 GLY A CA 1
ATOM 676 C C . GLY A 1 89 ? 10.561 0.534 -12.942 1.00 67.81 89 GLY A C 1
ATOM 677 O O . GLY A 1 89 ? 10.831 -0.107 -11.927 1.00 67.81 89 GLY A O 1
ATOM 678 N N . GLU A 1 90 ? 10.293 1.834 -12.889 1.00 82.56 90 GLU A N 1
ATOM 679 C CA . GLU A 1 90 ? 10.216 2.596 -11.642 1.00 82.56 90 GLU A CA 1
ATOM 680 C C . GLU A 1 90 ? 8.967 2.236 -10.815 1.00 82.56 90 GLU A C 1
ATOM 682 O O . GLU A 1 90 ? 8.038 1.553 -11.262 1.00 82.56 90 GLU A O 1
ATOM 687 N N . GLN A 1 91 ? 8.896 2.726 -9.575 1.00 89.44 91 GLN A N 1
ATOM 688 C CA . GLN A 1 91 ? 7.627 2.703 -8.846 1.00 89.44 91 GLN A CA 1
ATOM 689 C C . GLN A 1 91 ? 6.599 3.591 -9.564 1.00 89.44 91 GLN A C 1
ATOM 691 O O . GLN A 1 91 ? 6.888 4.744 -9.879 1.00 89.44 91 GLN A O 1
ATOM 696 N N . CYS A 1 92 ? 5.364 3.109 -9.748 1.00 89.38 92 CYS A N 1
ATOM 697 C CA . CYS A 1 92 ? 4.270 3.999 -10.133 1.00 89.38 92 CYS A CA 1
ATOM 698 C C . CYS A 1 92 ? 3.961 4.979 -8.992 1.00 89.38 92 CYS A C 1
ATOM 700 O O . CYS A 1 92 ? 4.230 4.678 -7.826 1.00 89.38 92 CYS A O 1
ATOM 702 N N . ILE A 1 93 ? 3.329 6.115 -9.302 1.00 87.94 93 ILE A N 1
ATOM 703 C CA . ILE A 1 93 ? 2.987 7.156 -8.312 1.00 87.94 93 ILE A CA 1
ATOM 704 C C . ILE A 1 93 ? 2.225 6.564 -7.113 1.00 87.94 93 ILE A C 1
ATOM 706 O O . ILE A 1 93 ? 2.488 6.910 -5.962 1.00 87.94 93 ILE A O 1
ATOM 710 N N . ALA A 1 94 ? 1.311 5.617 -7.354 1.00 90.06 94 ALA A N 1
ATOM 711 C CA . ALA A 1 94 ? 0.572 4.950 -6.286 1.00 90.06 94 ALA A CA 1
ATOM 712 C C . ALA A 1 94 ? 1.474 4.136 -5.340 1.00 90.06 94 ALA A C 1
ATOM 714 O O . ALA A 1 94 ? 1.251 4.136 -4.129 1.00 90.06 94 ALA A O 1
ATOM 715 N N . CYS A 1 95 ? 2.484 3.453 -5.876 1.00 92.94 95 CYS A N 1
ATOM 716 C CA . CYS A 1 95 ? 3.445 2.666 -5.108 1.00 92.94 95 CYS A CA 1
ATOM 717 C C . CYS A 1 95 ? 4.508 3.531 -4.415 1.00 92.94 95 CYS A C 1
ATOM 719 O O . CYS A 1 95 ? 4.885 3.204 -3.294 1.00 92.94 95 CYS A O 1
ATOM 721 N N . GLN A 1 96 ? 4.915 4.658 -5.010 1.00 91.44 96 GLN A N 1
ATOM 722 C CA . GLN A 1 96 ? 5.764 5.657 -4.342 1.00 91.44 96 GLN A CA 1
ATOM 723 C C . GLN A 1 96 ? 5.068 6.195 -3.084 1.00 91.44 96 GLN A C 1
ATOM 725 O O . GLN A 1 96 ? 5.616 6.137 -1.986 1.00 91.44 96 GLN A O 1
ATOM 730 N N . LYS A 1 97 ? 3.794 6.591 -3.218 1.00 90.12 97 LYS A N 1
ATOM 731 C CA . LYS A 1 97 ? 2.951 7.004 -2.085 1.00 90.12 97 LYS A CA 1
ATOM 732 C C . LYS A 1 97 ? 2.840 5.919 -1.017 1.00 90.12 97 LYS A C 1
ATOM 734 O O . LYS A 1 97 ? 2.874 6.223 0.169 1.00 90.12 97 LYS A O 1
ATOM 739 N N . LEU A 1 98 ? 2.688 4.658 -1.421 1.00 92.69 98 LEU A N 1
ATOM 740 C CA . LEU A 1 98 ? 2.614 3.544 -0.478 1.00 92.69 98 LEU A CA 1
ATOM 741 C C . LEU A 1 98 ? 3.924 3.381 0.309 1.00 92.69 98 LEU A C 1
ATOM 743 O O . LEU A 1 98 ? 3.874 3.196 1.520 1.00 92.69 98 LEU A O 1
ATOM 747 N N . SER A 1 99 ? 5.077 3.510 -0.349 1.00 92.44 99 SER A N 1
ATOM 748 C CA . SER A 1 99 ? 6.390 3.491 0.308 1.00 92.44 99 SER A CA 1
ATOM 749 C C . SER A 1 99 ? 6.564 4.611 1.333 1.00 92.44 99 SER A C 1
ATOM 751 O O . SER A 1 99 ? 7.007 4.352 2.450 1.00 92.44 99 SER A O 1
ATOM 753 N N . GLU A 1 100 ? 6.151 5.836 0.999 1.00 90.12 100 GLU A N 1
ATOM 754 C CA . GLU A 1 100 ? 6.151 6.965 1.943 1.00 90.12 100 GLU A CA 1
ATOM 755 C C . GLU A 1 100 ? 5.244 6.707 3.153 1.00 90.12 100 GLU A C 1
ATOM 757 O O . GLU A 1 100 ? 5.569 7.072 4.281 1.00 90.12 100 GLU A O 1
ATOM 762 N N . GLN A 1 101 ? 4.081 6.097 2.923 1.00 90.81 101 GLN A N 1
ATOM 763 C CA . GLN A 1 101 ? 3.131 5.786 3.986 1.00 90.81 101 GLN A CA 1
ATOM 764 C C . GLN A 1 101 ? 3.624 4.642 4.876 1.00 90.81 101 GLN A C 1
ATOM 766 O O . GLN A 1 101 ? 3.403 4.697 6.085 1.00 90.81 101 GLN A O 1
ATOM 771 N N . GLN A 1 102 ? 4.307 3.636 4.316 1.00 91.44 102 GLN A N 1
ATOM 772 C CA . GLN A 1 102 ? 4.823 2.506 5.089 1.00 91.44 102 GLN A CA 1
ATOM 773 C C . GLN A 1 102 ? 5.710 2.973 6.237 1.00 91.44 102 GLN A C 1
ATOM 775 O O . GLN A 1 102 ? 5.464 2.610 7.386 1.00 91.44 102 GLN A O 1
ATOM 780 N N . SER A 1 103 ? 6.714 3.792 5.920 1.00 84.19 103 SER A N 1
ATOM 781 C CA . SER A 1 103 ? 7.710 4.251 6.892 1.00 84.19 103 SER A CA 1
ATOM 782 C C . SER A 1 103 ? 7.120 5.145 7.981 1.00 84.19 103 SER A C 1
ATOM 784 O O . SER A 1 103 ? 7.695 5.263 9.057 1.00 84.19 103 SER A O 1
ATOM 786 N N . ARG A 1 104 ? 5.970 5.772 7.716 1.00 83.88 104 ARG A N 1
ATOM 787 C CA . ARG A 1 104 ? 5.352 6.769 8.599 1.00 83.88 104 ARG A CA 1
ATOM 788 C C . ARG A 1 104 ? 4.175 6.254 9.418 1.00 83.88 104 ARG A C 1
ATOM 790 O O . ARG A 1 104 ? 3.833 6.883 10.417 1.00 83.88 104 ARG A O 1
ATOM 797 N N . ARG A 1 105 ? 3.506 5.193 8.955 1.00 89.19 105 ARG A N 1
ATOM 798 C CA . ARG A 1 105 ? 2.177 4.807 9.452 1.00 89.19 105 ARG A CA 1
ATOM 799 C C . ARG A 1 105 ? 1.985 3.317 9.655 1.00 89.19 105 ARG A C 1
ATOM 801 O O . ARG A 1 105 ? 1.418 2.919 10.663 1.00 89.19 105 ARG A O 1
ATOM 808 N N . TYR A 1 106 ? 2.373 2.503 8.682 1.00 90.25 106 TYR A N 1
ATOM 809 C CA . TYR A 1 106 ? 1.975 1.093 8.674 1.00 90.25 106 TYR A CA 1
ATOM 810 C C . TYR A 1 106 ? 2.959 0.183 9.421 1.00 90.25 106 TYR A C 1
ATOM 812 O O . TYR A 1 106 ? 2.584 -0.924 9.787 1.00 90.25 106 TYR A O 1
ATOM 820 N N . GLY A 1 107 ? 4.194 0.627 9.678 1.00 82.00 107 GLY A N 1
ATOM 821 C CA . GLY A 1 107 ? 5.139 -0.115 10.521 1.00 82.00 107 GLY A CA 1
ATOM 822 C C . GLY A 1 107 ? 5.444 -1.517 9.983 1.00 82.00 107 GLY A C 1
ATOM 823 O O . GLY A 1 107 ? 6.054 -1.647 8.923 1.00 82.00 107 GLY A O 1
ATOM 824 N N . GLU A 1 108 ? 5.031 -2.561 10.705 1.00 72.69 108 GLU A N 1
ATOM 825 C CA . GLU A 1 108 ? 5.244 -3.970 10.331 1.00 72.69 108 GLU A CA 1
ATOM 826 C C . GLU A 1 108 ? 3.978 -4.736 9.905 1.00 72.69 108 GLU A C 1
ATOM 828 O O . GLU A 1 108 ? 4.014 -5.968 9.895 1.00 72.69 108 GLU A O 1
ATOM 833 N N . ILE A 1 109 ? 2.887 -4.045 9.526 1.00 76.56 109 ILE A N 1
ATOM 834 C CA . ILE A 1 109 ? 1.729 -4.707 8.879 1.00 76.56 109 ILE A CA 1
ATOM 835 C C . ILE A 1 109 ? 2.193 -5.639 7.745 1.00 76.56 109 ILE A C 1
ATOM 837 O O . ILE A 1 109 ? 3.088 -5.238 6.952 1.00 76.56 109 ILE A O 1
#

Foldseek 3Di:
DLPFDFDQAAAPFDDDPQAPRTTDLPRHDHHLVSQVVLCVVVVHDFQWTAFSSNAIWHQDPVHNLFTFRQDADDDPPDPQGGGRDPVRGHHDPRRVVVSVCAVTGNPRD